Protein AF-A0A7S0IY46-F1 (afdb_monomer_lite)

Structure (mmCIF, N/CA/C/O backbone):
data_AF-A0A7S0IY46-F1
#
_entry.id   AF-A0A7S0IY46-F1
#
loop_
_atom_site.group_PDB
_atom_site.id
_atom_site.type_symbol
_atom_site.label_atom_id
_atom_site.label_alt_id
_atom_site.label_comp_id
_atom_site.label_asym_id
_atom_site.label_entity_id
_atom_site.label_seq_id
_atom_site.pdbx_PDB_ins_code
_atom_site.Cartn_x
_atom_site.Cartn_y
_atom_site.Cartn_z
_atom_site.occupancy
_atom_site.B_iso_or_equiv
_atom_site.auth_seq_id
_atom_site.auth_comp_id
_atom_site.auth_asym_id
_atom_site.auth_atom_id
_atom_site.pdbx_PDB_model_num
ATOM 1 N N . TRP A 1 1 ? -20.362 -7.057 10.288 1.00 47.75 1 TRP A N 1
ATOM 2 C CA . TRP A 1 1 ? -19.236 -6.289 9.714 1.00 47.75 1 TRP A CA 1
ATOM 3 C C . TRP A 1 1 ? -18.939 -6.919 8.366 1.00 47.75 1 TRP A C 1
ATOM 5 O O . TRP A 1 1 ? -18.269 -7.933 8.325 1.00 47.75 1 TRP A O 1
ATOM 15 N N . GLU A 1 2 ? -19.567 -6.454 7.285 1.00 55.72 2 GLU A N 1
ATOM 16 C CA . GLU A 1 2 ? -19.632 -7.275 6.057 1.00 55.72 2 GLU A CA 1
ATOM 17 C C . GLU A 1 2 ? -18.599 -6.932 4.981 1.00 55.72 2 GLU A C 1
ATOM 19 O O . GLU A 1 2 ? -18.440 -7.713 4.049 1.00 55.72 2 GLU A O 1
ATOM 24 N N . ARG A 1 3 ? -17.864 -5.813 5.069 1.00 69.75 3 ARG A N 1
ATOM 25 C CA . ARG A 1 3 ? -16.857 -5.468 4.048 1.00 69.75 3 ARG A CA 1
ATOM 26 C C . ARG A 1 3 ? -15.619 -4.815 4.648 1.00 69.75 3 ARG A C 1
ATOM 28 O O . ARG A 1 3 ? -15.719 -3.856 5.407 1.00 69.75 3 ARG A O 1
ATOM 35 N N . LEU A 1 4 ? -14.461 -5.339 4.257 1.00 84.06 4 LEU A N 1
ATOM 36 C CA . LEU A 1 4 ? -13.150 -4.753 4.499 1.00 84.06 4 LEU A CA 1
ATOM 37 C C . LEU A 1 4 ? -13.047 -3.408 3.753 1.00 84.06 4 LEU A C 1
ATOM 39 O O . LEU A 1 4 ? -13.309 -3.340 2.552 1.00 84.06 4 LEU A O 1
ATOM 43 N N . ALA A 1 5 ? -12.696 -2.338 4.469 1.00 84.19 5 ALA A N 1
ATOM 44 C CA . ALA A 1 5 ? -12.555 -0.999 3.903 1.00 84.19 5 ALA A CA 1
ATOM 45 C C . ALA A 1 5 ? -11.127 -0.789 3.377 1.00 84.19 5 ALA A C 1
ATOM 47 O O . ALA A 1 5 ? -10.214 -0.476 4.142 1.00 84.19 5 ALA A O 1
ATOM 48 N N . LEU A 1 6 ? -10.944 -0.969 2.068 1.00 87.75 6 LEU A N 1
ATOM 49 C CA . LEU A 1 6 ? -9.670 -0.783 1.370 1.00 87.75 6 LEU A CA 1
ATOM 50 C C . LEU A 1 6 ? -9.780 0.326 0.323 1.00 87.75 6 LEU A C 1
ATOM 52 O O . LEU A 1 6 ? -10.870 0.558 -0.210 1.00 87.75 6 LEU A O 1
ATOM 56 N N . PRO A 1 7 ? -8.671 1.006 0.000 1.00 86.56 7 PRO A N 1
ATOM 57 C CA . PRO A 1 7 ? -8.667 1.969 -1.080 1.00 86.56 7 PRO A CA 1
ATOM 58 C C . PRO A 1 7 ? -8.773 1.246 -2.428 1.00 86.56 7 PRO A C 1
ATOM 60 O O . PRO A 1 7 ? -8.349 0.101 -2.580 1.00 86.56 7 PRO A O 1
ATOM 63 N N . ALA A 1 8 ? -9.332 1.932 -3.426 1.00 83.12 8 ALA A N 1
ATOM 64 C CA . ALA A 1 8 ? -9.689 1.3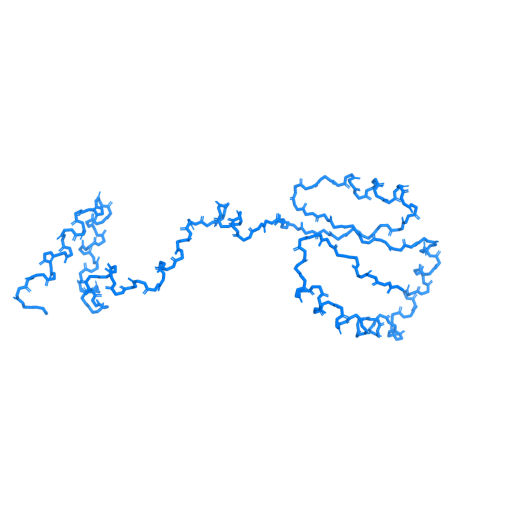39 -4.719 1.00 83.12 8 ALA A CA 1
ATOM 65 C C . ALA A 1 8 ? -8.505 0.748 -5.508 1.00 83.12 8 ALA A C 1
ATOM 67 O O . ALA A 1 8 ? -8.712 -0.025 -6.438 1.00 83.12 8 ALA A O 1
ATOM 68 N N . TRP A 1 9 ? -7.277 1.125 -5.158 1.00 83.00 9 TRP A N 1
ATOM 69 C CA . TRP A 1 9 ? -6.061 0.643 -5.802 1.00 83.00 9 TRP A CA 1
ATOM 70 C C . TRP A 1 9 ? -5.538 -0.681 -5.238 1.00 83.00 9 TRP A C 1
ATOM 72 O O . TRP A 1 9 ? -4.621 -1.243 -5.831 1.00 83.00 9 TRP A O 1
ATOM 82 N N . VAL A 1 10 ? -6.093 -1.193 -4.132 1.00 86.94 10 VAL A N 1
ATOM 83 C CA . VAL A 1 10 ? -5.723 -2.519 -3.615 1.00 86.94 10 VAL A CA 1
ATOM 84 C C . VAL A 1 10 ? -6.392 -3.599 -4.472 1.00 86.94 10 VAL A C 1
ATOM 86 O O . VAL A 1 10 ? -7.626 -3.637 -4.545 1.00 86.94 10 VAL A O 1
ATOM 89 N N . PRO A 1 11 ? -5.625 -4.497 -5.117 1.00 88.44 11 PRO A N 1
ATOM 90 C CA . PRO A 1 11 ? -6.190 -5.552 -5.949 1.00 88.44 11 PRO A CA 1
ATOM 91 C C . PRO A 1 11 ? -7.000 -6.580 -5.140 1.00 88.44 11 PRO A C 1
ATOM 93 O O . PRO A 1 11 ? -6.699 -6.822 -3.967 1.00 88.44 11 PRO A O 1
ATOM 96 N N . PRO A 1 12 ? -7.960 -7.291 -5.765 1.00 89.81 12 PRO A N 1
ATOM 97 C CA . PRO A 1 12 ? -8.766 -8.306 -5.080 1.00 89.81 12 PRO A CA 1
ATOM 98 C C . PRO A 1 12 ? -7.949 -9.428 -4.426 1.00 89.81 12 PRO A C 1
ATOM 100 O O . PRO A 1 12 ? -8.315 -9.911 -3.358 1.00 89.81 12 PRO A O 1
ATOM 103 N N . SER A 1 13 ? -6.834 -9.835 -5.041 1.00 92.38 13 SER A N 1
ATOM 104 C CA . SER A 1 13 ? -5.947 -10.868 -4.493 1.00 92.38 13 SER A CA 1
ATOM 105 C C . SER A 1 13 ? -5.278 -10.429 -3.192 1.00 92.38 13 SER A C 1
ATOM 107 O O . SER A 1 13 ? -5.160 -11.219 -2.262 1.00 92.38 13 SER A O 1
ATOM 109 N N . GLU A 1 14 ? -4.859 -9.167 -3.112 1.00 91.94 14 GLU A N 1
ATOM 110 C CA . GLU A 1 14 ? -4.271 -8.598 -1.900 1.00 91.94 14 GLU A CA 1
ATOM 11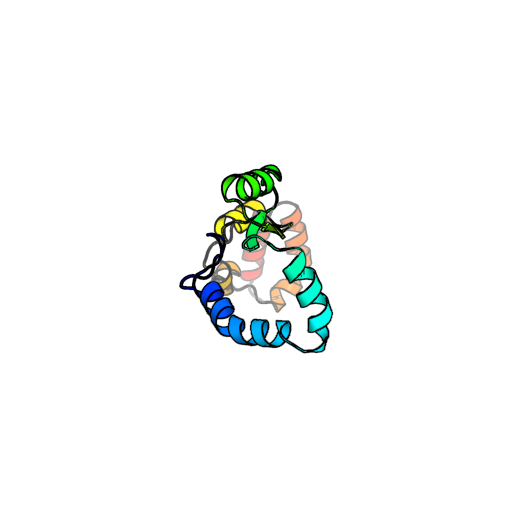1 C C . GLU A 1 14 ? -5.347 -8.381 -0.834 1.00 91.94 14 GLU A C 1
ATOM 113 O O . GLU A 1 14 ? -5.151 -8.745 0.322 1.00 91.94 14 GLU A O 1
ATOM 118 N N . ALA A 1 15 ? -6.531 -7.902 -1.229 1.00 91.88 15 ALA A N 1
ATOM 119 C CA . ALA A 1 15 ? -7.680 -7.795 -0.335 1.00 91.88 15 ALA A CA 1
ATOM 120 C C . ALA A 1 15 ? -8.052 -9.143 0.311 1.00 91.88 15 ALA A C 1
ATOM 122 O O . ALA A 1 15 ? -8.341 -9.185 1.507 1.00 91.88 15 ALA A O 1
ATOM 123 N N . ALA A 1 16 ? -8.005 -10.241 -0.451 1.00 93.44 16 ALA A N 1
ATOM 124 C CA . ALA A 1 16 ? -8.238 -11.590 0.064 1.00 93.44 16 ALA A CA 1
ATOM 125 C C . ALA A 1 16 ? -7.157 -12.017 1.072 1.00 93.44 16 ALA A C 1
ATOM 127 O O . ALA A 1 16 ? -7.489 -12.460 2.168 1.00 93.44 16 ALA A O 1
ATOM 128 N N . GLN A 1 17 ? -5.876 -11.795 0.755 1.00 94.56 17 GLN A N 1
ATOM 129 C CA . GLN A 1 17 ? -4.767 -12.095 1.673 1.00 94.56 17 GLN A CA 1
ATOM 130 C C . GLN A 1 17 ? -4.842 -11.287 2.975 1.00 94.56 17 GLN A C 1
ATOM 132 O O . GLN A 1 17 ? -4.487 -11.792 4.039 1.00 94.56 17 GLN A O 1
ATOM 137 N N . ILE A 1 18 ? -5.292 -10.031 2.901 1.00 93.50 18 ILE A N 1
ATOM 138 C CA . ILE A 1 18 ? -5.541 -9.195 4.080 1.00 93.50 18 ILE A CA 1
ATOM 139 C C . ILE A 1 18 ? -6.679 -9.800 4.905 1.00 93.50 18 ILE A C 1
ATOM 141 O O . ILE A 1 18 ? -6.523 -9.969 6.112 1.00 93.50 18 ILE A O 1
ATOM 145 N N . ALA A 1 19 ? -7.798 -10.152 4.264 1.00 93.50 19 ALA A N 1
ATOM 146 C CA . ALA A 1 19 ? -8.960 -10.726 4.938 1.00 93.50 19 ALA A CA 1
ATOM 147 C C . ALA A 1 19 ? -8.618 -12.025 5.688 1.00 93.50 19 ALA A C 1
ATOM 149 O O . ALA A 1 19 ? -8.998 -12.169 6.846 1.00 93.50 19 ALA A O 1
ATOM 150 N N . GLU A 1 20 ? -7.837 -12.918 5.075 1.00 95.50 20 GLU A N 1
ATOM 151 C CA . GLU A 1 20 ? -7.379 -14.179 5.685 1.00 95.50 20 GLU A CA 1
ATOM 152 C C . GLU A 1 20 ? -6.515 -13.980 6.943 1.00 95.50 20 GLU A C 1
ATOM 154 O O . GLU A 1 20 ? -6.418 -14.876 7.778 1.00 95.50 20 GLU A O 1
ATOM 159 N N . ARG A 1 21 ? -5.876 -12.813 7.097 1.00 95.69 21 ARG A N 1
ATOM 160 C CA . ARG A 1 21 ? -4.989 -12.502 8.233 1.00 95.69 21 ARG A CA 1
ATOM 161 C C . ARG A 1 21 ? -5.665 -11.693 9.338 1.00 95.69 21 ARG A C 1
ATOM 163 O O . ARG A 1 21 ? -5.054 -11.508 10.391 1.00 95.69 21 ARG A O 1
ATOM 170 N N . LEU A 1 22 ? -6.895 -11.219 9.128 1.00 92.50 22 LEU A N 1
ATOM 171 C CA . LEU A 1 22 ? -7.590 -10.357 10.088 1.00 92.50 22 LEU A CA 1
ATOM 172 C C . LEU A 1 22 ? -7.724 -11.012 11.459 1.00 92.50 22 LEU A C 1
ATOM 174 O O . LEU A 1 22 ? -7.407 -10.368 12.455 1.00 92.50 22 LEU A O 1
ATOM 178 N N . ASP A 1 23 ? -8.134 -12.279 11.508 1.00 94.25 23 ASP A N 1
ATOM 179 C CA . ASP A 1 23 ? -8.350 -12.987 12.774 1.00 94.25 23 ASP A CA 1
ATOM 180 C C . ASP A 1 23 ? -7.057 -13.052 13.596 1.00 94.25 23 ASP A C 1
ATOM 182 O O . ASP A 1 23 ? -7.046 -12.693 14.771 1.00 94.25 23 ASP A O 1
ATOM 186 N N . MET A 1 24 ? -5.931 -13.359 12.947 1.00 96.88 24 MET A N 1
ATOM 187 C CA . MET A 1 24 ? -4.607 -13.353 13.579 1.00 96.88 24 MET A CA 1
ATOM 188 C C . MET A 1 24 ? -4.230 -11.971 14.133 1.00 96.88 24 MET A C 1
ATOM 190 O O . MET A 1 24 ? -3.645 -11.862 15.215 1.00 96.88 24 MET A O 1
ATOM 194 N N . TRP A 1 25 ? -4.527 -10.894 13.404 1.00 95.19 25 TRP A N 1
ATOM 195 C CA . TRP A 1 25 ? -4.244 -9.539 13.881 1.00 95.19 25 TRP A CA 1
ATOM 196 C C . TRP A 1 25 ? -5.166 -9.120 15.021 1.00 95.19 25 TRP A C 1
ATOM 198 O O . TRP A 1 25 ? -4.703 -8.453 15.945 1.00 95.19 25 TRP A O 1
ATOM 208 N N . VAL A 1 26 ? -6.436 -9.529 14.993 1.00 93.19 26 VAL A N 1
ATOM 209 C CA . VAL A 1 26 ? -7.382 -9.309 16.094 1.00 93.19 26 VAL A CA 1
ATOM 210 C C . VAL A 1 26 ? -6.901 -10.040 17.345 1.00 93.19 26 VAL A C 1
ATOM 212 O O . VAL A 1 26 ? -6.812 -9.425 18.405 1.00 93.19 26 VAL A O 1
ATOM 215 N N . GLU A 1 27 ? -6.500 -11.305 17.226 1.00 95.25 27 GLU A N 1
ATOM 216 C CA . GLU A 1 27 ? -5.904 -12.067 18.328 1.00 95.25 27 GLU A CA 1
ATOM 217 C C . GLU A 1 27 ? -4.645 -11.384 18.878 1.00 95.25 27 GLU A C 1
ATOM 219 O O . GLU A 1 27 ? -4.501 -11.216 20.091 1.00 95.25 27 GLU A O 1
ATOM 224 N N . SER A 1 28 ? -3.764 -10.916 17.990 1.00 95.19 28 SER A N 1
ATOM 225 C CA . SER A 1 28 ? -2.546 -10.190 18.370 1.00 95.19 28 SER A CA 1
ATOM 226 C C . SER A 1 28 ? -2.857 -8.874 19.089 1.00 95.19 28 SER A C 1
ATOM 228 O O . SER A 1 28 ? -2.194 -8.535 20.069 1.00 95.19 28 SER A O 1
ATOM 230 N N . LEU A 1 29 ? -3.878 -8.137 18.637 1.00 91.44 29 LEU A N 1
ATOM 231 C CA . LEU A 1 29 ? -4.317 -6.885 19.254 1.00 91.44 29 LEU A CA 1
ATOM 232 C C . LEU A 1 29 ? -4.905 -7.123 20.650 1.00 91.44 29 LEU A C 1
ATOM 234 O O . LEU A 1 29 ? -4.662 -6.335 21.562 1.00 91.44 29 LEU A O 1
ATOM 238 N N . LEU A 1 30 ? -5.642 -8.221 20.827 1.00 93.25 30 LEU A N 1
ATOM 239 C CA . LEU A 1 30 ? -6.266 -8.610 22.094 1.00 93.25 30 LEU A CA 1
ATOM 240 C C . LEU A 1 30 ? -5.287 -9.253 23.089 1.00 93.25 30 LEU A C 1
ATOM 242 O O . LEU A 1 30 ? -5.686 -9.617 24.199 1.00 93.25 30 LEU A O 1
ATOM 246 N N . HIS A 1 31 ? -4.008 -9.372 22.731 1.00 95.75 31 HIS A N 1
ATOM 247 C CA . HIS A 1 31 ? -2.998 -9.943 23.608 1.00 95.75 31 HIS A CA 1
ATOM 248 C C . HIS A 1 31 ? -2.917 -9.176 24.951 1.00 95.75 31 HIS A C 1
ATOM 250 O O . HIS A 1 31 ? -2.923 -7.939 24.963 1.00 95.75 31 HIS A O 1
ATOM 256 N N . PRO A 1 32 ? -2.782 -9.862 26.109 1.00 95.38 32 PRO A N 1
ATOM 257 C CA . PRO A 1 32 ? -2.852 -9.226 27.430 1.00 95.38 32 PRO A CA 1
ATOM 258 C C . PRO A 1 32 ? -1.871 -8.070 27.656 1.00 95.38 32 PRO A C 1
ATOM 260 O O . PRO A 1 32 ? -2.165 -7.153 28.422 1.00 95.38 32 PRO A O 1
ATOM 263 N N . THR A 1 33 ? -0.722 -8.084 26.977 1.00 95.75 33 THR A N 1
ATOM 264 C CA . THR A 1 33 ? 0.283 -7.009 27.050 1.00 95.75 33 THR A CA 1
ATOM 265 C C . THR A 1 33 ? -0.220 -5.676 26.494 1.00 95.75 33 THR A C 1
ATOM 267 O O . THR A 1 33 ? 0.253 -4.629 26.928 1.00 95.75 33 THR A O 1
ATOM 270 N N . LEU A 1 34 ? -1.188 -5.694 25.571 1.00 94.25 34 LEU A N 1
ATOM 271 C CA . LEU A 1 34 ? -1.783 -4.497 24.970 1.00 94.25 34 LEU A CA 1
ATOM 272 C C . LEU A 1 34 ? -3.041 -4.022 25.709 1.00 94.25 34 LEU A C 1
ATOM 274 O O . LEU A 1 34 ? -3.497 -2.901 25.489 1.00 94.25 34 LEU A O 1
ATOM 278 N N . ARG A 1 35 ? -3.580 -4.817 26.642 1.00 91.81 35 ARG A N 1
ATOM 279 C CA . ARG A 1 35 ? -4.819 -4.496 27.372 1.00 91.81 35 ARG A CA 1
ATOM 280 C C . ARG A 1 35 ? -4.813 -3.117 28.055 1.00 91.81 35 ARG A C 1
ATOM 282 O O . ARG A 1 35 ? -5.815 -2.416 27.927 1.00 91.81 35 ARG A O 1
ATOM 289 N N . PRO A 1 36 ? -3.735 -2.666 28.732 1.00 93.12 36 PRO A N 1
ATOM 290 C CA . PRO A 1 36 ? -3.717 -1.329 29.332 1.00 93.12 36 PRO A CA 1
ATOM 291 C C . PRO A 1 36 ? -3.821 -0.196 28.302 1.00 93.12 36 PRO A C 1
ATOM 293 O O . PRO A 1 36 ? -4.341 0.871 28.618 1.00 93.12 36 PRO A O 1
ATOM 296 N N . LEU A 1 37 ? -3.316 -0.410 27.082 1.00 90.88 37 LEU A N 1
ATOM 297 C CA . LEU A 1 37 ? -3.439 0.545 25.982 1.00 90.88 37 LEU A CA 1
ATOM 298 C C . LEU A 1 37 ? -4.868 0.557 25.432 1.00 90.88 37 LEU A C 1
ATOM 300 O O . LEU A 1 37 ? -5.424 1.634 25.240 1.00 90.88 37 LEU A O 1
ATOM 304 N N . LEU A 1 38 ? -5.472 -0.619 25.231 1.00 90.62 38 LEU A N 1
ATOM 305 C CA . LEU A 1 38 ? -6.845 -0.737 24.733 1.00 90.62 38 LEU A CA 1
ATOM 306 C C . LEU A 1 38 ? -7.861 -0.048 25.650 1.00 90.62 38 LEU A C 1
ATOM 308 O O . LEU A 1 38 ? -8.717 0.668 25.149 1.00 90.62 38 LEU A O 1
ATOM 312 N N . LEU A 1 39 ? -7.716 -0.176 26.974 1.00 90.81 39 LEU A N 1
ATOM 313 C CA . LEU A 1 39 ? -8.591 0.510 27.936 1.00 90.81 39 LEU A CA 1
ATOM 314 C C . LEU A 1 39 ? -8.512 2.041 27.807 1.00 90.81 39 LEU A C 1
ATOM 316 O O . LEU A 1 39 ? -9.530 2.718 27.809 1.00 90.81 39 LEU A O 1
ATOM 320 N N . LYS A 1 40 ? -7.306 2.596 27.621 1.00 90.75 40 LYS A N 1
ATOM 321 C CA . LYS A 1 40 ? -7.138 4.042 27.386 1.00 90.75 40 LYS A CA 1
ATOM 322 C C . LYS A 1 40 ? -7.757 4.491 26.065 1.00 90.75 40 LYS A C 1
ATOM 324 O O . LYS A 1 40 ? -8.228 5.619 25.955 1.00 90.75 40 LYS A O 1
ATOM 329 N N . LEU A 1 41 ? -7.686 3.636 25.046 1.00 88.81 41 LEU A N 1
ATOM 330 C CA . LEU A 1 41 ? -8.269 3.915 23.739 1.00 88.81 41 LEU A CA 1
ATOM 331 C C . LEU A 1 41 ? -9.794 3.847 23.783 1.00 88.81 41 LEU A C 1
ATOM 333 O O . LEU A 1 41 ? -10.424 4.659 23.122 1.00 88.81 41 LEU A O 1
ATOM 337 N N . GLU A 1 42 ? -10.383 2.948 24.567 1.00 87.06 42 GLU A N 1
ATOM 338 C CA . GLU A 1 42 ? -11.836 2.855 24.752 1.00 87.06 42 GLU A CA 1
ATOM 339 C C . GLU A 1 42 ? -12.420 4.158 25.321 1.00 87.06 42 GLU A C 1
ATOM 341 O O . GLU A 1 42 ? -13.398 4.678 24.786 1.00 87.06 42 GLU A O 1
ATOM 346 N N . ASP A 1 43 ? -11.747 4.755 26.310 1.00 85.44 43 ASP A N 1
ATOM 347 C CA . ASP A 1 43 ? -12.147 6.047 26.883 1.00 85.44 43 ASP A CA 1
ATOM 348 C C . ASP A 1 43 ? -12.028 7.208 25.875 1.00 85.44 43 ASP A C 1
ATOM 350 O O . ASP A 1 43 ? -12.820 8.153 25.889 1.00 85.44 43 ASP A O 1
ATOM 354 N N . ALA A 1 44 ? -11.026 7.157 24.991 1.00 86.00 44 ALA A N 1
ATOM 355 C CA . ALA A 1 44 ? -10.736 8.224 24.032 1.00 86.00 44 ALA A CA 1
ATOM 356 C C . ALA A 1 44 ? -11.535 8.106 22.719 1.00 86.00 44 ALA A C 1
ATOM 358 O O . ALA A 1 44 ? -11.879 9.115 22.097 1.00 86.00 44 ALA A O 1
ATOM 359 N N . LEU A 1 45 ? -11.829 6.885 22.270 1.00 87.25 45 LEU A N 1
ATOM 360 C CA . LEU A 1 45 ? -12.408 6.588 20.962 1.00 87.25 45 LEU A CA 1
ATOM 361 C C . LEU A 1 45 ? -13.916 6.356 21.064 1.00 87.25 45 LEU A C 1
ATOM 363 O O . LEU A 1 45 ? -14.432 5.269 20.831 1.00 87.25 45 LEU A O 1
ATOM 367 N N . THR A 1 46 ? -14.648 7.432 21.334 1.00 85.38 46 THR A N 1
ATOM 368 C CA . THR A 1 46 ? -16.121 7.418 21.457 1.00 85.38 46 THR A CA 1
ATOM 369 C C . THR A 1 46 ? -16.871 7.329 20.119 1.00 85.38 46 THR A C 1
ATOM 371 O O . THR A 1 46 ? -18.099 7.278 20.085 1.00 85.38 46 THR A O 1
ATOM 374 N N . ARG A 1 47 ? -16.144 7.335 18.998 1.00 86.81 47 ARG A N 1
ATOM 375 C CA . ARG A 1 47 ? -16.657 7.313 17.619 1.00 86.81 47 ARG A CA 1
ATOM 376 C C . ARG A 1 47 ? -15.971 6.194 16.832 1.00 86.81 47 ARG A C 1
ATOM 378 O O . ARG A 1 47 ? -14.831 5.849 17.156 1.00 86.81 47 ARG A O 1
ATOM 385 N N . PRO A 1 48 ? -16.607 5.644 15.782 1.00 86.38 48 PRO A N 1
ATOM 386 C CA . PRO A 1 48 ? -16.001 4.579 14.990 1.00 86.38 48 PRO A CA 1
ATOM 387 C C . PRO A 1 48 ? -14.671 5.033 14.380 1.00 86.38 48 PRO A C 1
ATOM 389 O O . PRO A 1 48 ? -14.559 6.164 13.903 1.00 86.38 48 PRO A O 1
ATOM 392 N N . LEU A 1 49 ? -13.672 4.149 14.382 1.00 86.69 49 LEU A N 1
ATOM 393 C CA . LEU A 1 49 ? -12.433 4.361 13.638 1.00 86.69 49 LEU A CA 1
ATOM 394 C C . LEU A 1 49 ? -12.700 4.181 12.143 1.00 86.69 49 LEU A C 1
ATOM 396 O O . LEU A 1 49 ? -13.383 3.243 11.735 1.00 86.69 49 LEU A O 1
ATOM 400 N N . THR A 1 50 ? -12.173 5.073 11.312 1.00 85.31 50 THR A N 1
ATOM 401 C CA . THR A 1 50 ? -12.320 4.990 9.854 1.00 85.31 50 THR A CA 1
ATOM 402 C C . THR A 1 50 ? -10.971 5.240 9.191 1.00 85.31 50 THR A C 1
ATOM 404 O O . THR A 1 50 ? -10.403 6.317 9.388 1.00 85.31 50 THR A O 1
ATOM 407 N N . PRO A 1 51 ? -10.427 4.271 8.434 1.00 87.81 51 PRO A N 1
ATOM 408 C CA . PRO A 1 51 ? -9.167 4.468 7.736 1.00 87.81 51 PRO A CA 1
ATOM 409 C C . PRO A 1 51 ? -9.346 5.455 6.579 1.00 87.81 51 PRO A C 1
ATOM 411 O O . PRO A 1 51 ? -10.299 5.358 5.805 1.00 87.81 51 PRO A O 1
ATOM 414 N N . VAL A 1 52 ? -8.404 6.386 6.450 1.00 86.19 52 VAL A N 1
ATOM 415 C CA . VAL A 1 52 ? -8.296 7.316 5.323 1.00 86.19 52 VAL A CA 1
ATOM 416 C C . VAL A 1 52 ? -6.916 7.155 4.712 1.00 86.19 52 VAL A C 1
ATOM 418 O O . VAL A 1 52 ? -5.910 7.336 5.392 1.00 86.19 52 VAL A O 1
ATOM 421 N N . TRP A 1 53 ? -6.873 6.821 3.428 1.00 86.12 53 TRP A N 1
ATOM 422 C CA . TRP A 1 53 ? -5.633 6.565 2.705 1.00 86.12 53 TRP A CA 1
ATOM 423 C C . TRP A 1 53 ? -5.205 7.820 1.958 1.00 86.12 53 TRP A C 1
ATOM 425 O O . TRP A 1 53 ? -5.993 8.357 1.187 1.00 86.12 53 TRP A O 1
ATOM 435 N N . LEU A 1 54 ? -3.973 8.266 2.193 1.00 86.81 54 LEU A N 1
ATOM 436 C CA . LEU A 1 54 ? -3.369 9.401 1.504 1.00 86.81 54 LEU A CA 1
ATOM 437 C C . LEU A 1 54 ? -2.071 8.966 0.838 1.00 86.81 54 LEU A C 1
ATOM 439 O O . LE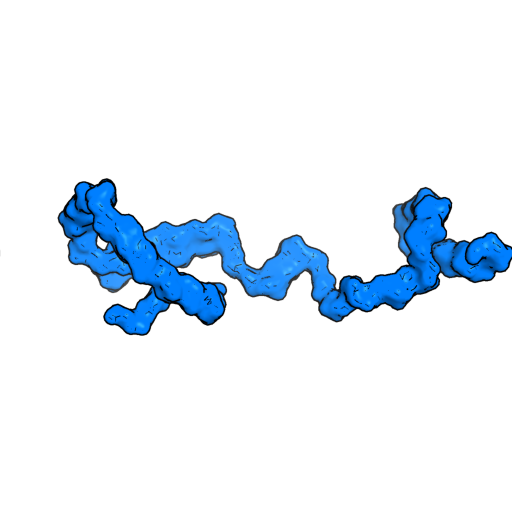U A 1 54 ? -1.200 8.368 1.474 1.00 86.81 54 LEU A O 1
ATOM 443 N N . CYS A 1 55 ? -1.932 9.293 -0.435 1.00 85.50 55 CYS A N 1
ATOM 444 C CA . CYS A 1 55 ? -0.746 9.008 -1.227 1.00 85.50 55 CYS A CA 1
ATOM 445 C C . CYS A 1 55 ? -0.049 10.306 -1.641 1.00 85.50 55 CYS A C 1
ATOM 447 O O . CYS A 1 55 ? -0.604 11.404 -1.553 1.00 85.50 55 CYS A O 1
ATOM 449 N N . ALA A 1 56 ? 1.194 10.193 -2.105 1.00 83.88 56 ALA A N 1
ATOM 450 C CA . ALA A 1 56 ? 1.962 11.367 -2.496 1.00 83.88 56 ALA A CA 1
ATOM 451 C C . ALA A 1 56 ? 1.244 12.190 -3.584 1.00 83.88 56 ALA A C 1
ATOM 453 O O . ALA A 1 56 ? 0.851 11.668 -4.629 1.00 83.88 56 ALA A O 1
ATOM 454 N N . GLY A 1 57 ? 1.114 13.495 -3.341 1.00 79.19 57 GLY A N 1
ATOM 455 C CA . GLY A 1 57 ? 0.435 14.435 -4.235 1.00 79.19 57 GLY A CA 1
ATOM 456 C C . GLY A 1 57 ? -1.053 14.646 -3.942 1.00 79.19 57 GLY A C 1
ATOM 457 O O . GLY A 1 57 ? -1.649 15.522 -4.564 1.00 79.19 57 GLY A O 1
ATOM 458 N N . GLU A 1 58 ? -1.645 13.906 -3.001 1.00 77.75 58 GLU A N 1
ATOM 459 C CA . GLU A 1 58 ? -3.001 14.176 -2.511 1.00 77.75 58 GLU A CA 1
ATOM 460 C C . GLU A 1 58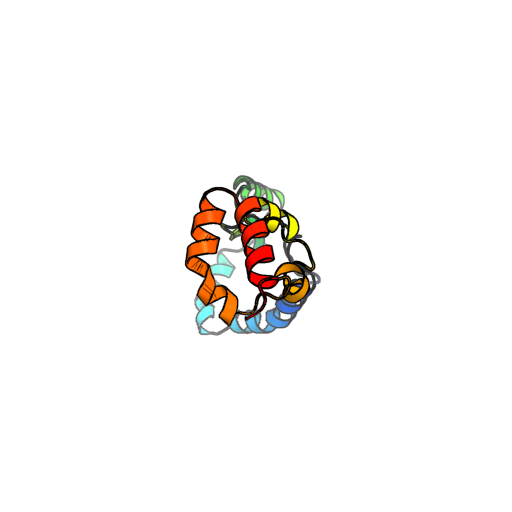 ? -2.984 15.237 -1.397 1.00 77.75 58 GLU A C 1
ATOM 462 O O . GLU A 1 58 ? -2.044 15.279 -0.593 1.00 77.75 58 GLU A O 1
ATOM 467 N N . PRO A 1 59 ? -3.991 16.126 -1.337 1.00 77.81 59 PRO A N 1
ATOM 468 C CA . PRO A 1 59 ? -4.025 17.183 -0.341 1.00 77.81 59 PRO A CA 1
ATOM 469 C C . PRO A 1 59 ? -4.435 16.624 1.033 1.00 77.81 59 PRO A C 1
ATOM 471 O O . PRO A 1 59 ? -5.297 15.754 1.158 1.00 77.81 59 PRO A O 1
ATOM 474 N N . LEU A 1 60 ? -3.784 17.117 2.091 1.00 74.69 60 LEU A N 1
ATOM 475 C CA . LEU A 1 60 ? -3.965 16.624 3.464 1.00 74.69 60 LEU A CA 1
ATOM 476 C C . LEU A 1 60 ? -5.342 16.982 4.057 1.00 74.69 60 LEU A C 1
ATOM 478 O O . LEU A 1 60 ? -5.816 16.328 4.988 1.00 74.69 60 LEU A O 1
ATOM 482 N N . ASP A 1 61 ? -5.983 18.019 3.522 1.00 76.94 61 ASP A N 1
ATOM 483 C CA . ASP A 1 61 ? -7.307 18.492 3.935 1.00 76.94 61 ASP A CA 1
ATOM 484 C C . ASP A 1 61 ? -8.413 17.453 3.695 1.00 76.94 61 ASP A C 1
ATOM 486 O O . ASP A 1 61 ? -9.349 17.369 4.493 1.00 76.94 61 ASP A O 1
ATOM 490 N N . ALA A 1 62 ? -8.255 16.582 2.695 1.00 70.12 62 ALA A N 1
ATOM 491 C CA . ALA A 1 62 ? -9.188 15.505 2.384 1.00 70.12 62 ALA A CA 1
ATOM 492 C C . ALA A 1 62 ? -9.481 14.613 3.605 1.00 70.12 62 ALA A C 1
ATOM 494 O O . ALA A 1 62 ? -10.633 14.253 3.857 1.00 70.12 62 ALA A O 1
ATOM 495 N N . ALA A 1 63 ? -8.467 14.315 4.426 1.00 68.44 63 ALA A N 1
ATOM 496 C CA . ALA A 1 63 ? -8.649 13.511 5.635 1.00 68.44 63 ALA A CA 1
ATOM 497 C C . ALA A 1 63 ? -9.450 14.237 6.726 1.00 68.44 63 ALA A C 1
ATOM 499 O O . ALA A 1 63 ? -10.267 13.618 7.413 1.00 68.44 63 ALA A O 1
ATOM 500 N N . GLN A 1 64 ? -9.256 15.550 6.864 1.00 69.88 64 GLN A N 1
ATOM 501 C CA . GLN A 1 64 ? -9.988 16.367 7.836 1.00 69.88 64 GLN A CA 1
ATOM 502 C C . GLN A 1 64 ? -11.458 16.510 7.432 1.00 69.88 64 GLN A C 1
ATOM 504 O O . GLN A 1 64 ? -12.347 16.404 8.281 1.00 69.88 64 GLN A O 1
ATOM 509 N N . THR A 1 65 ? -11.730 16.667 6.133 1.00 74.50 65 THR A N 1
ATOM 510 C CA . THR A 1 65 ? -13.094 16.718 5.595 1.00 74.50 65 THR A CA 1
ATOM 511 C C . THR A 1 65 ? -13.849 15.410 5.833 1.00 74.50 65 THR A C 1
ATOM 513 O O . THR A 1 65 ? -14.998 15.449 6.276 1.00 74.50 65 THR A O 1
ATOM 516 N N . ILE A 1 66 ? -13.216 14.252 5.612 1.00 71.25 66 ILE A N 1
ATOM 517 C CA . ILE A 1 66 ? -13.840 12.936 5.846 1.00 71.25 66 ILE A CA 1
ATOM 518 C C . ILE A 1 66 ? -14.192 12.755 7.330 1.00 71.25 66 ILE A C 1
ATOM 520 O O . ILE A 1 66 ? -15.326 12.396 7.654 1.00 71.25 66 ILE A O 1
ATOM 524 N N . ALA A 1 67 ? -13.261 13.075 8.236 1.00 70.06 67 ALA A N 1
ATOM 525 C CA . ALA A 1 67 ? -13.487 12.979 9.680 1.00 70.06 67 ALA A CA 1
ATOM 526 C C . ALA A 1 67 ? -14.658 13.861 10.150 1.00 70.06 67 ALA A C 1
ATOM 528 O O . ALA A 1 67 ? -15.522 13.415 10.911 1.00 70.06 67 ALA A O 1
ATOM 529 N N . ALA A 1 68 ? -14.703 15.108 9.666 1.00 74.12 68 ALA A N 1
ATOM 530 C CA . ALA A 1 68 ? -15.739 16.073 10.017 1.00 74.12 68 ALA A CA 1
ATOM 531 C C . ALA A 1 68 ? -17.120 15.681 9.468 1.00 74.12 68 ALA A C 1
ATOM 533 O O . ALA A 1 68 ? -18.121 15.838 10.164 1.00 74.12 68 ALA A O 1
ATOM 534 N N . THR A 1 69 ? -17.175 15.140 8.248 1.00 74.94 69 THR A N 1
ATOM 535 C CA . THR A 1 69 ? -18.437 14.805 7.567 1.00 74.94 69 THR A CA 1
ATOM 536 C C . THR A 1 69 ? -19.107 13.566 8.157 1.00 74.94 69 THR A C 1
ATOM 538 O O . THR A 1 69 ? -20.326 13.535 8.304 1.00 74.94 69 THR A O 1
ATOM 541 N N . HIS A 1 70 ? -18.328 12.543 8.521 1.00 71.44 70 HIS A N 1
ATOM 542 C CA . HIS A 1 70 ? -18.867 11.249 8.955 1.00 71.44 70 HIS A CA 1
ATOM 543 C C . HIS A 1 70 ? -18.948 11.075 10.475 1.00 71.44 70 HIS A C 1
ATOM 545 O O . HIS A 1 70 ? -19.444 10.051 10.943 1.00 71.44 70 HIS A O 1
ATOM 551 N N . GLY A 1 71 ? -18.479 12.053 11.258 1.00 82.12 71 GLY A N 1
ATOM 552 C CA . GLY A 1 71 ? -18.506 11.962 12.719 1.00 82.12 71 GLY A CA 1
ATOM 553 C C . GLY A 1 71 ? -17.711 10.762 13.241 1.00 82.12 71 GLY A C 1
ATOM 554 O O . GLY A 1 71 ? -18.134 10.108 14.191 1.00 82.12 71 GLY A O 1
ATOM 555 N N . CYS A 1 72 ? -16.572 10.467 12.616 1.00 85.88 72 CYS A N 1
ATOM 556 C CA . CYS A 1 72 ? -15.719 9.321 12.922 1.00 85.88 72 CYS A CA 1
ATOM 557 C C . CYS A 1 72 ? -14.351 9.758 13.469 1.00 85.88 72 CYS A C 1
ATOM 559 O O . CYS A 1 72 ? -13.946 10.914 13.336 1.00 85.88 72 CYS A O 1
ATOM 561 N N . ASN A 1 73 ? -13.617 8.815 14.056 1.00 86.12 73 ASN A N 1
ATOM 562 C CA . ASN A 1 73 ? -12.201 8.967 14.374 1.00 86.12 73 ASN A CA 1
ATOM 563 C C . ASN A 1 73 ? -11.382 8.541 13.145 1.00 86.12 73 ASN A C 1
ATOM 565 O O . ASN A 1 73 ? -11.260 7.351 12.856 1.00 86.12 73 ASN A O 1
ATOM 569 N N . ALA A 1 74 ? -10.857 9.501 12.382 1.00 86.88 74 ALA A N 1
ATOM 570 C CA . ALA A 1 74 ? -10.080 9.185 11.186 1.00 86.88 74 ALA A CA 1
ATOM 571 C C . ALA A 1 74 ? -8.687 8.645 11.546 1.00 86.88 74 ALA A C 1
ATOM 573 O O . ALA A 1 74 ? -7.935 9.277 12.287 1.00 86.88 74 ALA A O 1
ATOM 574 N N . VAL A 1 75 ? -8.335 7.491 10.980 1.00 87.06 75 VAL A N 1
ATOM 575 C CA . VAL A 1 75 ? -6.989 6.911 11.043 1.00 87.06 75 VAL A CA 1
ATOM 576 C C . VAL A 1 75 ? -6.305 7.197 9.716 1.00 87.06 75 VAL A C 1
ATOM 578 O O . VAL A 1 75 ? -6.667 6.618 8.695 1.00 87.06 75 VAL A O 1
ATOM 581 N N . ILE A 1 76 ? -5.346 8.122 9.716 1.00 86.44 76 ILE A N 1
ATOM 582 C CA . ILE A 1 76 ? -4.675 8.553 8.488 1.00 86.44 76 ILE A CA 1
ATOM 583 C C . ILE A 1 76 ? -3.554 7.564 8.147 1.00 86.44 76 ILE A C 1
ATOM 585 O O . ILE A 1 76 ? -2.527 7.507 8.824 1.00 86.44 76 ILE A O 1
ATOM 589 N N . CYS A 1 77 ? -3.748 6.802 7.076 1.00 87.44 77 CYS A N 1
ATOM 590 C CA . CYS A 1 77 ? -2.778 5.883 6.499 1.00 87.44 77 CYS A CA 1
ATOM 591 C C . CYS A 1 77 ? -2.051 6.587 5.345 1.00 87.44 77 CYS A C 1
ATOM 593 O O . CYS A 1 77 ? -2.628 6.786 4.277 1.00 87.44 77 CYS A O 1
ATOM 595 N N . VAL A 1 78 ? -0.793 6.983 5.557 1.00 86.38 78 VAL A N 1
ATOM 596 C CA . VAL A 1 78 ? -0.018 7.762 4.576 1.00 86.38 78 VAL A CA 1
ATOM 597 C C . VAL A 1 78 ? 0.998 6.881 3.853 1.00 86.38 78 VAL A C 1
ATOM 599 O O . VAL A 1 78 ? 1.773 6.172 4.492 1.00 86.38 78 VAL A O 1
ATOM 602 N N . SER A 1 79 ? 1.043 6.987 2.525 1.00 84.75 79 SER A N 1
ATOM 603 C CA . SER A 1 79 ? 2.122 6.463 1.688 1.00 84.75 79 SER A CA 1
ATOM 604 C C . SER A 1 79 ? 2.901 7.608 1.049 1.00 84.75 79 SER A C 1
ATOM 606 O O . SER A 1 79 ? 2.332 8.489 0.406 1.00 84.75 79 SER A O 1
ATOM 608 N N . ALA A 1 80 ? 4.229 7.573 1.181 1.00 84.75 80 ALA A N 1
ATOM 609 C CA . ALA A 1 80 ? 5.122 8.504 0.485 1.00 84.75 80 ALA A CA 1
ATOM 610 C C . ALA A 1 80 ? 5.230 8.211 -1.025 1.00 84.75 80 ALA A C 1
ATOM 612 O O . ALA A 1 80 ? 5.819 8.993 -1.768 1.00 84.75 80 ALA A O 1
ATOM 613 N N . SER A 1 81 ? 4.675 7.087 -1.483 1.00 80.94 81 SER A N 1
ATOM 614 C CA . SER A 1 81 ? 4.639 6.723 -2.897 1.00 80.94 81 SER A CA 1
ATOM 615 C C . SER A 1 81 ? 3.345 7.195 -3.548 1.00 80.94 81 SER A C 1
ATOM 617 O O . SER A 1 81 ? 2.296 7.302 -2.910 1.00 80.94 81 SER A O 1
ATOM 619 N N . ARG A 1 82 ? 3.414 7.467 -4.851 1.00 80.81 82 ARG A N 1
ATOM 620 C CA . ARG A 1 82 ? 2.222 7.716 -5.664 1.00 80.81 82 ARG A CA 1
ATOM 621 C C . ARG A 1 82 ? 1.581 6.384 -6.017 1.00 80.81 82 ARG A C 1
ATOM 623 O O . ARG A 1 82 ? 2.279 5.449 -6.401 1.00 80.81 82 ARG A O 1
ATOM 630 N N . VAL A 1 83 ? 0.258 6.326 -5.963 1.00 78.75 83 VAL A N 1
ATOM 631 C CA . VAL A 1 83 ? -0.488 5.210 -6.544 1.00 78.75 83 VAL A CA 1
ATOM 632 C C . VAL A 1 83 ? -0.474 5.385 -8.053 1.00 78.75 83 VAL A C 1
ATOM 634 O O . VAL A 1 83 ? -1.021 6.350 -8.590 1.00 78.75 83 VAL A O 1
ATOM 637 N N . LEU A 1 84 ? 0.194 4.468 -8.738 1.00 76.44 84 LEU A N 1
ATOM 638 C CA . LEU A 1 84 ? 0.314 4.455 -10.187 1.00 76.44 84 LEU A CA 1
ATOM 639 C C . LEU A 1 84 ? -0.037 3.061 -10.686 1.00 76.44 84 LEU A C 1
ATOM 641 O O . LEU A 1 84 ? 0.297 2.070 -10.039 1.00 76.44 84 LEU A O 1
ATOM 645 N N . SER A 1 85 ? -0.692 2.981 -11.846 1.00 74.19 85 SER A N 1
ATOM 646 C CA . SER A 1 85 ? -0.816 1.696 -12.531 1.00 74.19 85 SER A CA 1
ATOM 647 C C . SER A 1 85 ? 0.567 1.206 -12.954 1.00 74.19 85 SER A C 1
ATOM 649 O O . SER A 1 85 ? 1.499 2.002 -13.102 1.00 74.19 85 SER A O 1
ATOM 651 N N . ALA A 1 86 ? 0.707 -0.098 -13.184 1.00 68.19 86 ALA A N 1
ATOM 652 C CA . ALA A 1 86 ? 1.962 -0.658 -13.670 1.00 68.19 86 ALA A CA 1
ATOM 653 C C . ALA A 1 86 ? 2.391 -0.025 -15.007 1.00 68.19 86 ALA A C 1
ATOM 655 O O . ALA A 1 86 ? 3.588 0.121 -15.246 1.00 68.19 86 ALA A O 1
ATOM 656 N N . GLU A 1 87 ? 1.444 0.363 -15.871 1.00 67.69 87 GLU A N 1
ATOM 657 C CA . GLU A 1 87 ? 1.736 1.110 -17.102 1.00 67.69 87 GLU A CA 1
ATOM 658 C C . GLU A 1 87 ? 2.253 2.518 -16.795 1.00 67.69 87 GLU A C 1
ATOM 660 O O . GLU A 1 87 ? 3.324 2.886 -17.263 1.00 67.69 87 GLU A O 1
ATOM 665 N N . ARG A 1 88 ? 1.561 3.290 -15.943 1.00 68.81 88 ARG A N 1
ATOM 666 C CA . ARG A 1 88 ? 1.993 4.657 -15.601 1.00 68.81 88 ARG A CA 1
ATOM 667 C C . ARG A 1 88 ? 3.305 4.696 -14.831 1.00 68.81 88 ARG A C 1
ATOM 669 O O . ARG A 1 88 ? 4.091 5.619 -15.011 1.00 68.81 88 ARG A O 1
ATOM 676 N N . ALA A 1 89 ? 3.549 3.719 -13.962 1.00 69.44 89 ALA A N 1
ATOM 677 C CA . ALA A 1 89 ? 4.830 3.576 -13.283 1.00 69.44 89 ALA A CA 1
ATOM 678 C C . ALA A 1 89 ? 5.949 3.308 -14.298 1.00 69.44 89 ALA A C 1
ATOM 680 O O . ALA A 1 89 ? 7.022 3.900 -14.187 1.00 69.44 89 ALA A O 1
ATOM 681 N N . ARG A 1 90 ? 5.674 2.486 -15.323 1.00 66.19 90 ARG A N 1
ATOM 682 C CA . ARG A 1 90 ? 6.612 2.247 -16.420 1.00 66.19 90 ARG A CA 1
ATOM 683 C C . ARG A 1 90 ? 6.871 3.506 -17.244 1.00 66.19 90 ARG A C 1
ATOM 685 O O . ARG A 1 90 ? 8.026 3.792 -17.514 1.00 66.19 90 ARG A O 1
ATOM 692 N N . GLU A 1 91 ? 5.846 4.279 -17.582 1.00 68.31 91 GLU A N 1
ATOM 693 C CA . GLU A 1 91 ? 5.996 5.541 -18.325 1.00 68.31 91 GLU A CA 1
ATOM 694 C C . GLU A 1 91 ? 6.777 6.611 -17.548 1.00 68.31 91 GLU A C 1
ATOM 696 O O . GLU A 1 91 ? 7.561 7.356 -18.130 1.00 68.31 91 GLU A O 1
ATOM 701 N N . LEU A 1 92 ? 6.556 6.709 -16.233 1.00 67.25 92 LEU A N 1
ATOM 702 C CA . LEU A 1 92 ? 7.155 7.754 -15.397 1.00 67.25 92 LEU A CA 1
ATOM 703 C C . LEU A 1 92 ? 8.574 7.423 -14.930 1.00 67.25 92 LEU A C 1
ATOM 705 O O . LEU A 1 92 ? 9.356 8.341 -14.685 1.00 67.25 92 LEU A O 1
ATOM 709 N N . PHE A 1 93 ? 8.893 6.139 -14.756 1.00 65.25 93 PHE A N 1
ATOM 710 C CA . PHE A 1 93 ? 10.119 5.714 -14.074 1.00 65.25 93 PHE A CA 1
ATOM 711 C C . PHE A 1 93 ? 10.928 4.653 -14.827 1.00 65.25 93 PHE A C 1
ATOM 713 O O . PHE A 1 93 ? 11.971 4.236 -14.326 1.00 65.25 93 PHE A O 1
ATOM 720 N N . SER A 1 94 ? 10.495 4.212 -16.012 1.00 58.97 94 SER A N 1
ATOM 721 C CA . SER A 1 94 ? 11.241 3.241 -16.819 1.00 58.97 94 SER A CA 1
ATOM 722 C C . SER A 1 94 ? 11.265 3.600 -18.305 1.00 58.97 94 SER A C 1
ATOM 724 O O . SER A 1 94 ? 10.486 4.412 -18.796 1.00 58.97 94 SER A O 1
ATOM 726 N N . TRP A 1 95 ? 12.178 2.969 -19.035 1.00 60.03 95 TRP A N 1
ATOM 727 C CA . TRP A 1 95 ? 12.128 2.934 -20.493 1.00 60.03 95 TRP A CA 1
ATOM 728 C C . TRP A 1 95 ? 10.952 2.046 -20.931 1.00 60.03 95 TRP A C 1
ATOM 730 O O . TRP A 1 95 ? 10.661 1.069 -20.236 1.00 60.03 95 TRP A O 1
ATOM 740 N N . PRO A 1 96 ? 10.255 2.352 -22.043 1.00 58.19 96 PRO A N 1
ATOM 741 C CA . PRO A 1 96 ? 9.084 1.593 -22.469 1.00 58.19 96 PRO A CA 1
ATOM 742 C C . PRO A 1 96 ? 9.463 0.127 -22.698 1.00 58.19 96 PRO A C 1
ATOM 744 O O . PRO A 1 96 ? 10.147 -0.214 -23.660 1.00 58.19 96 PRO A O 1
ATOM 747 N N . TYR A 1 97 ? 9.033 -0.743 -21.786 1.00 61.94 97 TYR A N 1
ATOM 748 C CA . TYR A 1 97 ? 9.228 -2.179 -21.922 1.00 61.94 97 TYR A CA 1
ATOM 749 C C . TYR A 1 97 ? 8.285 -2.714 -23.002 1.00 61.94 97 TYR A C 1
ATOM 751 O O . TYR A 1 97 ? 7.062 -2.655 -22.850 1.00 61.94 97 TYR A O 1
ATOM 759 N N . VAL A 1 98 ? 8.858 -3.244 -24.081 1.00 64.88 98 VAL A N 1
ATOM 760 C CA . VAL A 1 98 ? 8.122 -3.949 -25.133 1.00 64.88 98 VAL A CA 1
ATOM 761 C C . VAL A 1 98 ? 8.018 -5.418 -24.728 1.00 64.88 98 VAL A C 1
ATOM 763 O O . VAL A 1 98 ? 9.028 -6.078 -24.498 1.00 64.88 98 VAL A O 1
ATOM 766 N N . GLN A 1 99 ? 6.797 -5.936 -24.604 1.00 62.12 99 GLN A N 1
ATOM 767 C CA . GLN A 1 99 ? 6.573 -7.345 -24.277 1.00 62.12 99 GLN A CA 1
ATOM 768 C C . GLN A 1 99 ? 7.212 -8.233 -25.358 1.00 62.12 99 GLN A C 1
ATOM 770 O O . GLN A 1 99 ? 6.904 -8.069 -26.534 1.00 62.12 99 GLN A O 1
ATOM 775 N N . GLY A 1 100 ? 8.111 -9.139 -24.956 1.00 64.25 100 GLY A N 1
ATOM 776 C CA . GLY A 1 100 ? 8.928 -9.957 -25.868 1.00 64.25 100 GLY A CA 1
ATOM 777 C C . GLY A 1 100 ? 10.377 -9.478 -26.026 1.00 64.25 100 GLY A C 1
ATOM 778 O O . GLY A 1 100 ? 11.218 -10.247 -26.467 1.00 64.25 100 GLY A O 1
ATOM 779 N N . ALA A 1 101 ? 10.720 -8.272 -25.554 1.00 65.00 101 ALA A N 1
ATOM 780 C CA . ALA A 1 101 ? 12.086 -7.735 -25.624 1.00 65.00 101 ALA A CA 1
ATOM 781 C C . ALA A 1 101 ? 13.156 -8.584 -24.908 1.00 65.00 101 ALA A C 1
ATOM 783 O O . ALA A 1 101 ? 14.342 -8.418 -25.162 1.00 65.00 101 ALA A O 1
ATOM 784 N N . GLY A 1 102 ? 12.754 -9.446 -23.971 1.00 59.09 102 GLY A N 1
ATOM 785 C CA . GLY A 1 102 ? 13.665 -10.353 -23.266 1.00 59.09 102 GLY A CA 1
ATOM 786 C C . GLY A 1 102 ? 13.710 -11.775 -23.828 1.00 59.09 102 GLY A C 1
ATOM 787 O O . GLY A 1 102 ? 14.518 -12.555 -23.351 1.00 59.09 102 GLY A O 1
ATOM 788 N N . ASP A 1 103 ? 12.841 -12.110 -24.786 1.00 64.62 103 ASP A N 1
ATOM 789 C CA . ASP A 1 103 ? 12.668 -13.472 -25.325 1.00 64.62 103 ASP A CA 1
ATOM 790 C C . ASP A 1 103 ? 13.286 -13.618 -26.735 1.00 64.62 103 ASP A C 1
ATOM 792 O O . ASP A 1 103 ? 13.391 -14.712 -27.273 1.00 64.62 103 ASP A O 1
ATOM 796 N N . ASP A 1 104 ? 13.733 -12.504 -27.330 1.00 59.38 104 ASP A N 1
ATOM 797 C CA . ASP A 1 104 ? 14.332 -12.404 -28.671 1.00 59.38 104 ASP A CA 1
ATOM 798 C C . ASP A 1 104 ? 15.876 -12.303 -28.636 1.00 59.38 104 ASP A C 1
ATOM 800 O O . ASP A 1 104 ? 16.502 -11.767 -29.557 1.00 59.38 104 ASP A O 1
ATOM 804 N N . GLU A 1 105 ? 16.530 -12.802 -27.579 1.00 57.50 105 GLU A N 1
ATOM 805 C CA . GLU A 1 105 ? 17.995 -12.708 -27.437 1.00 57.50 105 GLU A CA 1
ATOM 806 C C . GLU A 1 105 ? 18.748 -13.316 -28.637 1.00 57.50 105 GLU A C 1
ATOM 808 O O . GLU A 1 105 ? 19.755 -12.764 -29.091 1.00 57.50 105 GLU A O 1
ATOM 813 N N . GLU A 1 106 ? 18.204 -14.385 -29.229 1.00 56.22 106 GLU A N 1
ATOM 814 C CA . GLU A 1 106 ? 18.765 -15.048 -30.411 1.00 56.22 106 GLU A CA 1
ATOM 815 C C . GLU A 1 106 ? 18.594 -14.222 -31.700 1.00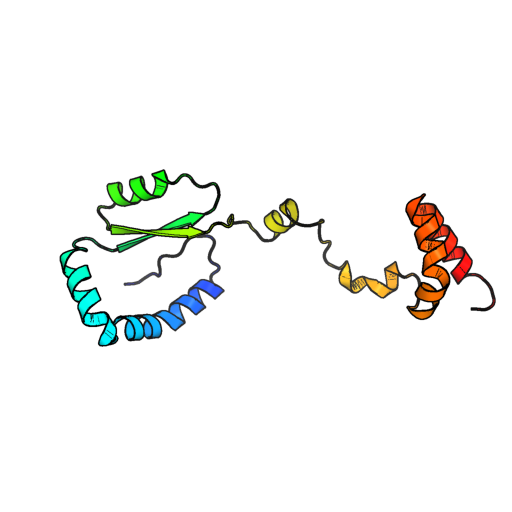 56.22 106 GLU A C 1
ATOM 817 O O . GLU A 1 106 ? 19.500 -14.185 -32.539 1.00 56.22 106 GLU A O 1
ATOM 822 N N . ASN A 1 107 ? 17.473 -13.505 -31.847 1.00 57.31 107 ASN A N 1
ATOM 823 C CA . ASN A 1 107 ? 17.196 -12.672 -33.022 1.00 57.31 107 ASN A CA 1
ATOM 824 C C . ASN A 1 107 ? 18.004 -11.368 -33.008 1.00 57.31 107 ASN A C 1
ATOM 826 O O . ASN A 1 107 ? 18.419 -10.882 -34.063 1.00 57.31 107 ASN A O 1
ATOM 830 N N . TRP A 1 108 ? 18.245 -10.792 -31.828 1.00 64.31 108 TRP A N 1
ATOM 831 C CA . TRP A 1 108 ? 18.920 -9.495 -31.696 1.00 64.31 108 TRP A CA 1
ATOM 832 C C . TRP A 1 108 ? 20.441 -9.614 -31.710 1.00 64.31 108 TRP A C 1
ATOM 834 O O . TRP A 1 108 ? 21.124 -8.728 -32.222 1.00 64.31 108 TRP A O 1
ATOM 844 N N . ALA A 1 109 ? 20.982 -10.722 -31.197 1.00 68.31 109 ALA A N 1
ATOM 845 C CA . ALA A 1 109 ? 22.420 -10.961 -31.194 1.00 68.31 109 ALA A CA 1
ATOM 846 C C . ALA A 1 109 ? 22.966 -11.344 -32.580 1.00 68.31 109 ALA A C 1
ATOM 848 O O . ALA A 1 109 ? 24.179 -11.316 -32.778 1.00 68.31 109 ALA A O 1
ATOM 849 N N . ARG A 1 110 ? 22.108 -11.720 -33.545 1.00 70.69 110 ARG A N 1
ATOM 850 C CA . ARG A 1 110 ? 22.506 -12.132 -34.909 1.00 70.69 110 ARG A CA 1
ATOM 851 C C . ARG A 1 110 ? 23.649 -13.164 -34.911 1.00 70.69 110 ARG A C 1
ATOM 853 O O . ARG A 1 110 ? 24.562 -13.082 -35.722 1.00 70.69 110 ARG A O 1
ATOM 860 N N . GLY A 1 111 ? 23.645 -14.110 -33.968 1.00 75.25 111 GLY A N 1
ATOM 861 C CA . GLY A 1 111 ? 24.709 -15.118 -33.824 1.00 75.25 111 GLY A CA 1
ATOM 862 C C . GLY A 1 111 ? 25.972 -14.656 -33.077 1.00 75.25 111 GLY A C 1
ATOM 863 O O . GLY A 1 111 ? 26.979 -15.367 -33.070 1.00 75.25 111 GLY A O 1
ATOM 864 N N . LEU A 1 112 ? 25.955 -13.484 -32.435 1.00 81.19 112 LEU A N 1
ATOM 865 C CA . LEU A 1 112 ? 27.018 -13.020 -31.545 1.00 81.19 112 LEU A CA 1
ATOM 866 C C . LEU A 1 112 ? 27.027 -13.856 -30.261 1.00 81.19 112 LEU A C 1
ATOM 868 O O . LEU A 1 112 ? 26.175 -13.708 -29.389 1.00 81.19 112 LEU A O 1
ATOM 872 N N . THR A 1 113 ? 28.018 -14.732 -30.131 1.00 83.62 113 THR A N 1
ATOM 873 C CA . THR A 1 113 ? 28.235 -15.500 -28.903 1.00 83.62 113 THR A CA 1
ATOM 874 C C . THR A 1 113 ? 28.976 -14.663 -27.862 1.00 83.62 113 THR A C 1
ATOM 876 O O . THR A 1 113 ? 29.709 -13.729 -28.200 1.00 83.62 113 THR A O 1
ATOM 879 N N . ALA A 1 114 ? 28.855 -15.035 -26.584 1.00 84.88 114 ALA A N 1
ATOM 880 C CA . ALA A 1 114 ? 29.572 -14.365 -25.498 1.00 84.88 114 ALA A CA 1
ATOM 881 C C . ALA A 1 114 ? 31.092 -14.293 -25.752 1.00 84.88 114 ALA A C 1
ATOM 883 O O . ALA A 1 114 ? 31.706 -13.260 -25.505 1.00 84.88 114 ALA A O 1
ATOM 884 N N . SER A 1 115 ? 31.698 -15.354 -26.295 1.00 85.50 115 SER A N 1
ATOM 885 C CA . SER A 1 115 ? 33.132 -15.392 -26.610 1.00 85.50 115 SER A CA 1
ATOM 886 C C . SER A 1 115 ? 33.531 -14.358 -27.668 1.00 85.50 115 SER A C 1
ATOM 888 O O . SER A 1 115 ? 34.463 -13.591 -27.434 1.00 85.50 115 SER A O 1
ATOM 890 N N . LYS A 1 116 ? 32.792 -14.288 -28.785 1.00 87.12 116 LYS A N 1
ATOM 891 C CA . LYS A 1 116 ? 33.037 -13.313 -29.863 1.00 87.12 116 LYS A CA 1
ATOM 892 C C . LYS A 1 116 ? 32.782 -11.877 -29.392 1.00 87.12 116 LYS A C 1
ATOM 894 O O . LYS A 1 116 ? 33.536 -10.968 -29.727 1.00 87.12 116 LYS A O 1
ATOM 899 N N . TRP A 1 117 ? 31.776 -11.670 -28.536 1.00 87.75 117 TRP A N 1
ATOM 900 C CA . TRP A 1 117 ? 31.530 -10.363 -27.922 1.00 87.75 117 TRP A CA 1
ATOM 901 C C . TRP A 1 117 ? 32.738 -9.867 -27.134 1.00 87.75 117 TRP A C 1
ATOM 903 O O . TRP A 1 117 ? 33.179 -8.745 -27.355 1.00 87.75 117 TRP A O 1
ATOM 913 N N . TRP A 1 118 ? 33.292 -10.681 -26.233 1.00 91.69 118 TRP A N 1
ATOM 914 C CA . TRP A 1 118 ? 34.425 -10.251 -25.410 1.00 91.69 118 TRP A CA 1
ATOM 915 C C . TRP A 1 118 ? 35.689 -9.986 -26.225 1.00 91.69 118 TRP A C 1
ATOM 917 O O . TRP A 1 118 ? 36.438 -9.074 -25.880 1.00 91.69 118 TRP A O 1
ATOM 927 N N . GLU A 1 119 ? 35.889 -10.719 -27.318 1.00 92.06 119 GLU A N 1
ATOM 928 C CA . GLU A 1 119 ? 36.985 -10.487 -28.260 1.00 92.06 119 GLU A CA 1
ATOM 929 C C . GLU A 1 119 ? 36.872 -9.119 -28.950 1.00 92.06 119 GLU A C 1
ATOM 931 O O . GLU A 1 119 ? 37.862 -8.403 -29.095 1.00 92.06 119 GLU A O 1
ATOM 936 N N . TRP A 1 120 ? 35.660 -8.720 -29.347 1.00 92.19 120 TRP A N 1
ATOM 937 C CA . TRP A 1 120 ? 35.437 -7.510 -30.148 1.00 92.19 120 TRP A CA 1
ATOM 938 C C . TRP A 1 120 ? 34.923 -6.313 -29.343 1.00 92.19 120 TRP A C 1
ATOM 940 O O . TRP A 1 120 ? 34.780 -5.219 -29.891 1.00 92.19 120 TRP A O 1
ATOM 950 N N . ARG A 1 121 ? 34.664 -6.491 -28.043 1.00 92.75 121 ARG A N 1
ATOM 951 C CA . ARG A 1 121 ? 33.978 -5.527 -27.169 1.00 92.75 121 ARG A CA 1
ATOM 952 C C . ARG A 1 121 ? 34.571 -4.126 -27.246 1.00 92.75 121 ARG A C 1
ATOM 954 O O . ARG A 1 121 ? 33.825 -3.166 -27.393 1.00 92.75 121 ARG A O 1
ATOM 961 N N . GLU A 1 122 ? 35.889 -3.980 -27.133 1.00 93.81 122 GLU A N 1
ATOM 962 C CA . GLU A 1 122 ? 36.523 -2.651 -27.128 1.00 93.81 122 GLU A CA 1
ATOM 963 C C . GLU A 1 122 ? 36.373 -1.932 -28.476 1.00 93.81 122 GLU A C 1
ATOM 965 O O . GLU A 1 122 ? 36.078 -0.735 -28.529 1.00 93.81 122 GLU A O 1
ATOM 970 N N . ARG A 1 123 ? 36.495 -2.677 -29.579 1.00 91.44 123 ARG A N 1
ATOM 971 C CA . ARG A 1 123 ? 36.301 -2.163 -30.940 1.00 91.44 123 ARG A CA 1
ATOM 972 C C . ARG A 1 123 ? 34.843 -1.781 -31.185 1.00 91.44 123 ARG A C 1
ATOM 974 O O . ARG A 1 123 ? 34.575 -0.675 -31.638 1.00 91.44 123 ARG A O 1
ATOM 981 N N . LEU A 1 124 ? 33.900 -2.649 -30.826 1.00 91.62 124 LEU A N 1
ATOM 982 C CA . LEU A 1 124 ? 32.473 -2.389 -31.019 1.00 91.62 124 LEU A CA 1
ATOM 983 C C . LEU A 1 124 ? 31.992 -1.217 -30.157 1.00 91.62 124 LEU A C 1
ATOM 985 O O . LEU A 1 124 ? 31.299 -0.338 -30.662 1.00 91.62 124 LEU A O 1
ATOM 989 N N . LEU A 1 125 ? 32.401 -1.151 -28.884 1.00 93.25 125 LEU A N 1
ATOM 990 C CA . LEU A 1 125 ? 32.006 -0.064 -27.984 1.00 93.25 125 LEU A CA 1
ATOM 991 C C . LEU A 1 125 ? 32.622 1.285 -28.377 1.00 93.25 125 LEU A C 1
ATOM 993 O O . LEU A 1 125 ? 31.949 2.306 -28.250 1.00 93.25 125 LEU A O 1
ATOM 997 N N . SER A 1 126 ? 33.863 1.315 -28.874 1.00 93.38 126 SER A N 1
ATOM 998 C CA . SER A 1 126 ? 34.476 2.570 -29.340 1.00 93.38 126 SER A CA 1
ATOM 999 C C . SER A 1 126 ? 33.786 3.131 -30.589 1.00 93.38 126 SER A C 1
ATOM 1001 O O . SER A 1 126 ? 33.562 4.340 -30.674 1.00 93.38 126 SER A O 1
ATOM 1003 N N . ILE A 1 127 ? 33.369 2.265 -31.519 1.00 92.56 127 ILE A N 1
ATOM 1004 C CA . ILE A 1 127 ? 32.584 2.670 -32.693 1.00 92.56 127 ILE A CA 1
ATOM 1005 C C . ILE A 1 127 ? 31.170 3.090 -32.273 1.00 92.56 127 ILE A C 1
ATOM 1007 O O . ILE A 1 127 ? 30.711 4.156 -32.682 1.00 92.56 127 ILE A O 1
ATOM 1011 N N . ALA A 1 128 ? 30.509 2.318 -31.402 1.00 90.19 128 ALA A N 1
ATOM 1012 C CA . ALA A 1 128 ? 29.147 2.594 -30.932 1.00 90.19 128 ALA A CA 1
ATOM 1013 C C . ALA A 1 128 ? 29.040 3.920 -30.168 1.00 90.19 128 ALA A C 1
ATOM 1015 O O . ALA A 1 128 ? 28.023 4.603 -30.266 1.00 90.19 128 ALA A O 1
ATOM 1016 N N . ALA A 1 129 ? 30.102 4.316 -29.457 1.00 90.94 129 ALA A N 1
ATOM 1017 C CA . ALA A 1 129 ? 30.187 5.620 -28.800 1.00 90.94 129 ALA A CA 1
ATOM 1018 C C . ALA A 1 129 ? 30.150 6.800 -29.790 1.00 90.94 129 ALA A C 1
ATOM 1020 O O . ALA A 1 129 ? 29.828 7.917 -29.392 1.00 90.94 129 ALA A O 1
ATOM 1021 N N . THR A 1 130 ? 30.470 6.560 -31.066 1.00 92.12 130 THR A N 1
ATOM 1022 C CA . THR A 1 130 ? 30.446 7.574 -32.130 1.00 92.12 130 THR A CA 1
ATOM 1023 C C . THR A 1 130 ? 29.204 7.439 -33.012 1.00 92.12 130 THR A C 1
ATOM 1025 O O . THR A 1 130 ? 28.530 8.429 -33.283 1.00 92.12 130 THR A O 1
ATOM 1028 N N . SER A 1 131 ? 28.896 6.223 -33.470 1.00 92.56 131 SER A N 1
ATOM 1029 C CA . SER A 1 131 ? 27.698 5.902 -34.251 1.00 92.56 131 SER A CA 1
ATOM 1030 C C . SER A 1 131 ? 27.300 4.439 -34.018 1.00 92.56 131 SER A C 1
ATOM 1032 O O . SER A 1 131 ? 28.047 3.529 -34.397 1.00 92.56 131 SER A O 1
ATOM 1034 N N . PRO A 1 132 ? 26.116 4.194 -33.432 1.00 88.06 132 PRO A N 1
ATOM 1035 C CA . PRO A 1 132 ? 25.564 2.849 -33.274 1.00 88.06 132 PRO A CA 1
ATOM 1036 C C . PRO A 1 132 ? 25.416 2.095 -34.604 1.00 88.06 132 PRO A C 1
ATOM 1038 O O . PRO A 1 132 ? 25.696 0.901 -34.673 1.00 88.06 132 PRO A O 1
ATOM 1041 N N . GLU A 1 133 ? 25.060 2.791 -35.684 1.00 90.25 133 GLU A N 1
ATOM 1042 C CA . GLU A 1 133 ? 24.848 2.201 -37.012 1.00 90.25 133 GLU A CA 1
ATOM 1043 C C . GLU A 1 133 ? 26.156 1.688 -37.631 1.00 90.25 133 GLU A C 1
ATOM 1045 O O . GLU A 1 133 ? 26.167 0.701 -38.370 1.00 90.25 133 GLU A O 1
ATOM 1050 N N . LEU A 1 134 ? 27.282 2.354 -37.345 1.00 89.88 134 LEU A N 1
ATOM 1051 C CA . LEU A 1 134 ? 28.601 1.883 -37.770 1.00 89.88 134 LEU A CA 1
ATOM 1052 C C . LEU A 1 134 ? 29.045 0.659 -36.969 1.00 89.88 134 LEU A C 1
ATOM 1054 O O . LEU A 1 134 ? 29.645 -0.245 -37.545 1.00 89.88 134 LEU A O 1
ATOM 1058 N N . ALA A 1 135 ? 28.720 0.601 -35.676 1.00 89.75 135 ALA A N 1
ATOM 1059 C CA . ALA A 1 135 ? 29.029 -0.560 -34.848 1.00 89.75 135 ALA A CA 1
ATOM 1060 C C . ALA A 1 135 ? 28.247 -1.799 -35.304 1.00 89.75 135 ALA A C 1
ATOM 1062 O O . ALA A 1 135 ? 28.798 -2.897 -35.324 1.00 89.75 135 ALA A O 1
ATOM 1063 N N . GLU A 1 136 ? 26.998 -1.623 -35.744 1.00 87.88 136 GLU A N 1
ATOM 1064 C CA . GLU A 1 136 ? 26.207 -2.710 -36.324 1.00 87.88 136 GLU A CA 1
ATOM 1065 C C . GLU A 1 136 ? 26.811 -3.225 -37.642 1.00 87.88 136 GLU A C 1
ATOM 1067 O O . GLU A 1 136 ? 26.940 -4.436 -37.837 1.00 87.88 136 GLU A O 1
ATOM 1072 N N . LYS A 1 137 ? 27.238 -2.327 -38.542 1.00 89.00 137 LYS A N 1
ATOM 1073 C CA . LYS A 1 137 ? 27.920 -2.724 -39.790 1.00 89.00 137 LYS A CA 1
ATOM 1074 C C . LYS A 1 137 ? 29.221 -3.465 -39.516 1.00 89.00 137 LYS A C 1
ATOM 1076 O O . LYS A 1 137 ? 29.512 -4.451 -40.187 1.00 89.00 137 LYS A O 1
ATOM 1081 N N . GLU A 1 138 ? 29.978 -2.997 -38.532 1.00 89.56 138 GLU A N 1
ATOM 1082 C CA . GLU A 1 138 ? 31.223 -3.630 -38.113 1.00 89.56 138 GLU A CA 1
ATOM 1083 C C . GLU A 1 138 ? 30.980 -5.038 -37.564 1.00 89.56 138 GLU A C 1
ATOM 1085 O O . GLU A 1 138 ? 31.674 -5.979 -37.945 1.00 89.56 138 GLU A O 1
ATOM 1090 N N . LEU A 1 139 ? 29.955 -5.197 -36.723 1.00 88.44 139 LEU A N 1
ATOM 1091 C CA . LEU A 1 139 ? 29.545 -6.495 -36.198 1.00 88.44 139 LEU A CA 1
ATOM 1092 C C . LEU A 1 139 ? 29.202 -7.476 -37.329 1.00 88.44 139 LEU A C 1
ATOM 1094 O O . LEU A 1 139 ? 29.663 -8.614 -37.292 1.00 88.44 139 LEU A O 1
ATOM 1098 N N . CYS A 1 140 ? 28.476 -7.027 -38.361 1.00 87.75 140 CYS A N 1
ATOM 1099 C CA . CYS A 1 140 ? 28.175 -7.857 -39.535 1.00 87.75 140 CYS A CA 1
ATOM 1100 C C . CYS A 1 140 ? 29.457 -8.319 -40.243 1.00 87.75 140 CYS A C 1
ATOM 1102 O O . CYS A 1 140 ? 29.617 -9.502 -40.526 1.00 87.75 140 CYS A O 1
ATOM 1104 N N . MET A 1 141 ? 30.401 -7.400 -40.486 1.00 87.56 141 MET A N 1
ATOM 1105 C CA . MET A 1 141 ? 31.658 -7.735 -41.166 1.00 87.56 141 MET A CA 1
ATOM 1106 C C . MET A 1 141 ? 32.512 -8.728 -40.369 1.00 87.56 141 MET A C 1
ATOM 1108 O O . MET A 1 141 ? 33.132 -9.610 -40.960 1.00 87.56 141 MET A O 1
ATOM 1112 N N . LEU A 1 142 ? 32.549 -8.597 -39.040 1.00 85.94 142 LEU A N 1
ATOM 1113 C CA . LEU A 1 142 ? 33.288 -9.510 -38.162 1.00 85.94 142 LEU A CA 1
ATOM 1114 C C . LEU A 1 142 ? 32.671 -10.916 -38.136 1.00 85.94 142 LEU A C 1
ATOM 1116 O O . LEU A 1 142 ? 33.400 -11.900 -38.024 1.00 85.94 142 LEU A O 1
ATOM 1120 N N . GLN A 1 143 ? 31.347 -11.019 -38.269 1.00 82.00 143 GLN A N 1
ATOM 1121 C CA . GLN A 1 143 ? 30.638 -12.300 -38.332 1.00 82.00 143 GLN A CA 1
ATOM 1122 C C . GLN A 1 143 ? 30.787 -13.008 -39.689 1.00 82.00 143 GLN A C 1
ATOM 1124 O O . GLN A 1 143 ? 30.861 -14.235 -39.712 1.00 82.00 143 GLN A O 1
ATOM 1129 N N . ASP A 1 144 ? 30.887 -12.257 -40.791 1.00 80.44 144 ASP A N 1
ATOM 1130 C CA . ASP A 1 144 ? 31.021 -12.795 -42.156 1.00 80.44 144 ASP A CA 1
ATOM 1131 C C . ASP A 1 144 ? 32.474 -13.147 -42.548 1.00 80.44 144 ASP A C 1
ATOM 1133 O O . ASP A 1 144 ? 32.721 -13.740 -43.603 1.00 80.44 144 ASP A O 1
ATOM 1137 N N . ALA A 1 145 ? 33.463 -12.785 -41.724 1.00 76.19 145 ALA A N 1
ATOM 1138 C CA . ALA A 1 145 ? 34.871 -13.044 -42.006 1.00 76.19 145 ALA A CA 1
ATOM 1139 C C . ALA A 1 145 ? 35.193 -14.559 -41.942 1.00 76.19 145 ALA A C 1
ATOM 1141 O O . ALA A 1 145 ? 34.972 -15.195 -40.905 1.00 76.19 145 ALA A O 1
ATOM 1142 N N . PRO A 1 146 ? 35.758 -15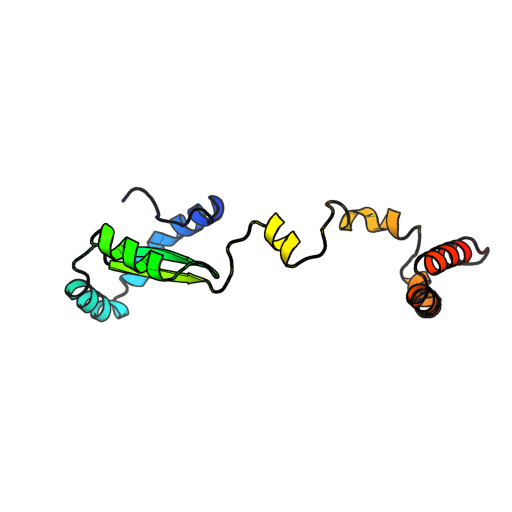.165 -43.010 1.00 53.66 146 PRO A N 1
ATOM 1143 C CA . PRO A 1 146 ? 36.097 -16.584 -43.014 1.00 53.66 146 PRO A CA 1
ATOM 1144 C C . PRO A 1 146 ? 37.279 -16.850 -42.073 1.00 53.66 146 PRO A C 1
ATOM 1146 O O . PRO A 1 146 ? 38.428 -16.564 -42.409 1.00 53.66 146 PRO A O 1
ATOM 1149 N N . GLY A 1 147 ? 36.984 -17.408 -40.897 1.00 63.56 147 GLY A N 1
ATOM 1150 C CA . GLY A 1 147 ? 37.992 -17.829 -39.919 1.00 63.56 147 GLY A CA 1
ATOM 1151 C C . GLY A 1 147 ? 37.709 -17.468 -38.458 1.00 63.56 147 GLY A C 1
ATOM 1152 O O . GLY A 1 147 ? 38.670 -17.201 -37.741 1.00 63.56 147 GLY A O 1
ATOM 1153 N N . SER A 1 148 ? 36.443 -17.458 -38.012 1.00 48.00 148 SER A N 1
ATOM 1154 C CA . SER A 1 148 ? 36.085 -17.327 -36.585 1.00 48.00 148 SER A CA 1
ATOM 1155 C C . SER A 1 148 ? 35.163 -18.429 -36.072 1.00 48.00 148 SER A C 1
ATOM 1157 O O . SER A 1 148 ? 34.012 -18.534 -36.558 1.00 48.00 148 SER A O 1
#

InterPro domains:
  IPR007306 tRNA A64-2'-O-ribosylphosphate transferase [PTHR31811] (3-128)
  IPR033449 Rit1, N-terminal domain [PF17184] (5-128)

pLDDT: mean 81.59, std 11.89, range [47.75, 96.88]

Organism: NCBI:txid127549

Foldseek 3Di:
DPDDDDPPLQDPVNRVVCVVCVVVVVVVCPPPVNVVVVVVCVVVFPFAEDEDEEEPPDDPVVQVVVCVVPVGRYDYHYDPHDRDDPQRCCVVPHDDDDVCPVVCPVVVCVPPDPVNCVVCVVVLVVVVVVPNVVSVVVSVVSVPDPDD

Sequence (148 aa):
WERLALPAWVPPSEAAQIAERLDMWVESLLHPTLRPLLLKLEDALTRPLTPVWLCAGEPLDAAQTIAATHGCNAVICVSASRVLSAERARELFSWPYVQGAGDDEENWARGLTASKWWEWRERLLSIAATSPELAEKELCMLQDAPGS

Secondary structure (DSSP, 8-state):
-------TTS-HHHHHHHHHHHHHHHHHHTSGGGHHHHHHHHHH--S-EEEEEE-TTS-THHHHHHHHHHT-EEEEEE-SS----HHHHHHHHS--PPTTTTT-HHHHTTT--HHHHHHHHHHHHHHHTT-HHHHHHHHHHHHHSS--

Radius of gyration: 28.85 Å; chains: 1; bounding box: 58×36×72 Å